Protein AF-A0A9E0YWP8-F1 (afdb_monomer)

Radius of gyration: 17.07 Å; Cα contacts (8 Å, |Δi|>4): 68; chains: 1; bounding box: 39×27×45 Å

Sequence (76 aa):
MKYNDTIRLIG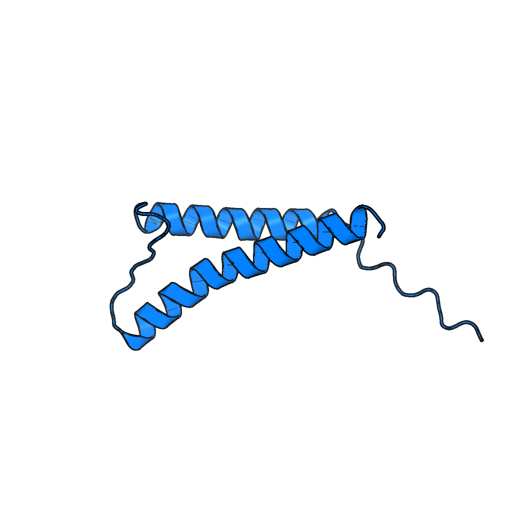IVCIIYGLQGIVFPLLKAIFSHEILFEFFHCSSWVALIIYLCFIVAGVCMILFTKPFSKRKKAQK

Mean predicted aligned error: 10.25 Å

Secondary structure (DSSP, 8-state):
--HHHHHHHHHHHHHHHHHHHHHHHHHHHHHHS-----BTTB-HHHHHHHHHHHHHHHHHHHHHSPPS--------

Foldseek 3Di:
DPPLVVLLVQLVVLQVVLVCLVVVLVVCCVPPVDNDSDDPPDDNVVSNVVSVVSNVVSVVSNVPRDDPPPPPPPDD

Structure (mmCIF, N/CA/C/O backbone):
data_AF-A0A9E0YWP8-F1
#
_entry.id   AF-A0A9E0YWP8-F1
#
loop_
_atom_site.group_PDB
_atom_site.id
_atom_site.type_symbol
_atom_site.label_atom_id
_atom_site.label_alt_id
_atom_site.label_comp_id
_atom_site.label_asym_id
_atom_site.label_entity_id
_atom_site.label_seq_id
_atom_site.pdbx_PDB_ins_code
_atom_site.Cartn_x
_atom_site.Cartn_y
_atom_site.Cartn_z
_atom_site.occupancy
_atom_site.B_iso_or_equiv
_atom_site.auth_seq_id
_atom_site.auth_comp_id
_atom_site.auth_asym_id
_atom_site.auth_atom_id
_atom_site.pdbx_PDB_model_num
ATOM 1 N N . MET A 1 1 ? -25.452 2.848 11.391 1.00 53.59 1 MET A N 1
ATOM 2 C CA . MET A 1 1 ? -24.112 2.252 11.610 1.00 53.59 1 MET A CA 1
ATOM 3 C C . MET A 1 1 ? -23.370 3.118 12.614 1.00 53.59 1 MET A C 1
ATOM 5 O O . MET A 1 1 ? -23.512 4.333 12.531 1.00 53.59 1 MET A O 1
ATOM 9 N N . LYS A 1 2 ? -22.662 2.546 13.599 1.00 71.38 2 LYS A N 1
ATOM 10 C CA . LYS A 1 2 ? -21.859 3.369 14.520 1.00 71.38 2 LYS A CA 1
ATOM 11 C C . LYS A 1 2 ? -20.692 3.963 13.732 1.00 71.38 2 LYS A C 1
ATOM 13 O O . LYS A 1 2 ? -20.090 3.259 12.934 1.00 71.38 2 LYS A O 1
ATOM 18 N N . TYR A 1 3 ? -20.355 5.224 13.984 1.00 70.75 3 TYR A N 1
ATOM 19 C CA . TYR A 1 3 ? -19.241 5.949 13.353 1.00 70.75 3 TYR A CA 1
ATOM 20 C C . TYR A 1 3 ? -17.934 5.127 13.282 1.00 70.75 3 TYR A C 1
ATOM 22 O O . TYR A 1 3 ? -17.254 5.112 12.260 1.00 70.75 3 TYR A O 1
ATOM 30 N N . ASN A 1 4 ? -17.650 4.334 14.324 1.00 76.19 4 ASN A N 1
ATOM 31 C CA . ASN A 1 4 ? -16.520 3.399 14.360 1.00 76.19 4 ASN A CA 1
ATOM 32 C C . ASN A 1 4 ? -16.570 2.284 13.304 1.00 76.19 4 ASN A C 1
ATOM 34 O O . ASN A 1 4 ? -15.520 1.890 12.805 1.00 76.19 4 ASN A O 1
ATOM 38 N N . ASP A 1 5 ? -17.751 1.750 12.986 1.00 78.88 5 ASP A N 1
ATOM 39 C CA . ASP A 1 5 ? -17.894 0.699 11.972 1.00 78.88 5 ASP A CA 1
ATOM 40 C C . ASP A 1 5 ? -17.631 1.269 10.573 1.00 78.88 5 ASP A C 1
ATOM 42 O O . ASP A 1 5 ? -16.986 0.616 9.756 1.00 78.88 5 ASP A O 1
ATOM 46 N N . THR A 1 6 ? -18.060 2.511 10.321 1.00 82.38 6 THR A N 1
ATOM 47 C CA . THR A 1 6 ? -17.829 3.212 9.051 1.00 82.38 6 THR A CA 1
ATOM 48 C C . THR A 1 6 ? -16.350 3.536 8.843 1.00 82.38 6 THR A C 1
ATOM 50 O O . THR A 1 6 ? -15.817 3.221 7.783 1.00 82.38 6 THR A O 1
ATOM 53 N N . ILE A 1 7 ? -15.655 4.092 9.847 1.00 81.94 7 ILE A N 1
ATOM 54 C CA . ILE A 1 7 ? -14.204 4.361 9.749 1.00 81.94 7 ILE A CA 1
ATOM 55 C C . ILE A 1 7 ? -13.440 3.068 9.486 1.00 81.94 7 ILE A C 1
ATOM 57 O O . ILE A 1 7 ? -12.516 3.036 8.676 1.00 81.94 7 ILE A O 1
ATOM 61 N N . ARG A 1 8 ? -13.842 1.979 10.142 1.00 81.12 8 ARG A N 1
ATOM 62 C CA . ARG A 1 8 ? -13.166 0.702 9.964 1.00 81.12 8 ARG A CA 1
ATOM 63 C C . ARG A 1 8 ? -13.416 0.103 8.583 1.00 81.12 8 ARG A C 1
ATOM 65 O O . ARG A 1 8 ? -12.484 -0.437 7.997 1.00 81.12 8 ARG A O 1
ATOM 72 N N . LEU A 1 9 ? -14.631 0.232 8.046 1.00 85.00 9 LEU A N 1
ATOM 73 C CA . LEU A 1 9 ? -14.935 -0.144 6.664 1.00 85.00 9 LEU A CA 1
ATOM 74 C C . LEU A 1 9 ? -14.070 0.656 5.679 1.00 85.00 9 LEU A C 1
ATOM 76 O O . LEU A 1 9 ? -13.461 0.063 4.795 1.00 85.00 9 LEU A O 1
ATOM 80 N N . ILE A 1 10 ? -13.956 1.973 5.874 1.00 87.00 10 ILE A N 1
ATOM 81 C CA . ILE A 1 10 ? -13.105 2.849 5.054 1.00 87.00 10 ILE A CA 1
ATOM 82 C C . ILE A 1 10 ? -11.638 2.408 5.135 1.00 87.00 10 ILE A C 1
ATOM 84 O O . ILE A 1 10 ? -10.991 2.266 4.102 1.00 87.00 10 ILE A O 1
ATOM 88 N N . GLY A 1 11 ? -11.130 2.106 6.333 1.00 85.56 11 GLY A N 1
ATOM 89 C CA . GLY A 1 11 ? -9.770 1.593 6.515 1.00 85.56 11 GLY A CA 1
ATOM 90 C C . GLY A 1 11 ? -9.526 0.279 5.767 1.00 85.56 11 GLY A C 1
ATOM 91 O O . GLY A 1 11 ? -8.506 0.137 5.097 1.00 85.56 11 GLY A O 1
ATOM 92 N N . ILE A 1 12 ? -10.484 -0.655 5.808 1.00 87.38 12 ILE A N 1
ATOM 93 C CA . ILE A 1 12 ? -10.410 -1.919 5.056 1.00 87.38 12 ILE A CA 1
ATOM 94 C C . ILE A 1 12 ? -10.380 -1.653 3.54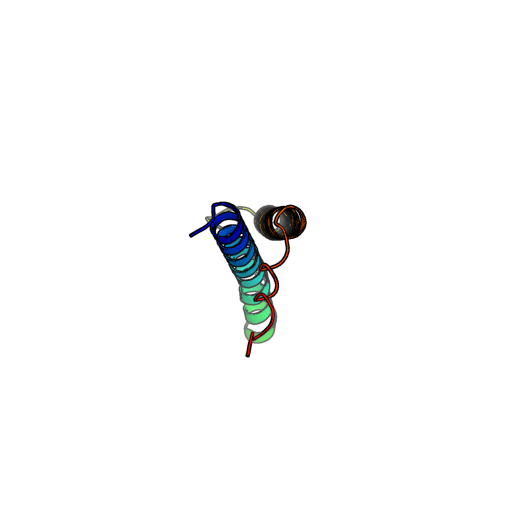6 1.00 87.38 12 ILE A C 1
ATOM 96 O O . ILE A 1 12 ? -9.540 -2.220 2.850 1.00 87.38 12 ILE A O 1
ATOM 100 N N . VAL A 1 13 ? -11.251 -0.776 3.039 1.00 89.25 13 VAL A N 1
ATOM 101 C CA . VAL A 1 13 ? -11.286 -0.415 1.612 1.00 89.25 13 VAL A CA 1
ATOM 102 C C . VAL A 1 13 ? -9.966 0.228 1.176 1.00 89.25 13 VAL A C 1
ATOM 104 O O . VAL A 1 13 ? -9.430 -0.156 0.139 1.00 89.25 13 VAL A O 1
ATOM 107 N N . CYS A 1 14 ? -9.388 1.124 1.985 1.00 86.06 14 CYS A N 1
ATOM 108 C CA . CYS A 1 14 ? -8.072 1.719 1.720 1.00 86.06 14 CYS A CA 1
ATOM 109 C C . CYS A 1 14 ? -6.962 0.665 1.621 1.00 86.06 14 CYS A C 1
ATOM 111 O O . CYS A 1 14 ? -6.135 0.737 0.713 1.00 86.06 14 CYS A O 1
ATOM 113 N N . ILE A 1 15 ? -6.953 -0.333 2.512 1.00 87.25 15 ILE A N 1
ATOM 114 C CA . ILE A 1 15 ? -5.969 -1.424 2.456 1.00 87.25 15 ILE A CA 1
ATOM 115 C C . ILE A 1 15 ? -6.150 -2.249 1.186 1.00 87.25 15 ILE A C 1
ATOM 117 O O . ILE A 1 15 ? -5.163 -2.515 0.510 1.00 87.25 15 ILE A O 1
ATOM 121 N N . ILE A 1 16 ? -7.383 -2.641 0.850 1.00 88.81 16 ILE A N 1
ATOM 122 C CA . ILE A 1 16 ? -7.668 -3.435 -0.356 1.00 88.81 16 ILE A CA 1
ATOM 123 C C . ILE A 1 16 ? -7.218 -2.677 -1.607 1.00 88.81 16 ILE A C 1
ATOM 125 O O . ILE A 1 16 ? -6.570 -3.261 -2.472 1.00 88.81 16 ILE A O 1
ATOM 129 N N . TYR A 1 17 ? -7.503 -1.377 -1.676 1.00 85.44 17 TYR A N 1
ATOM 130 C CA . TYR A 1 17 ? -7.105 -0.537 -2.801 1.00 85.44 17 TYR A CA 1
ATOM 131 C C . TYR A 1 17 ? -5.579 -0.401 -2.913 1.00 85.44 17 TYR A C 1
ATOM 133 O O . TYR A 1 17 ? -5.015 -0.552 -3.997 1.00 85.44 17 TYR A O 1
ATOM 141 N N . GLY A 1 18 ? -4.893 -0.192 -1.785 1.00 84.19 18 GLY A N 1
ATOM 142 C CA . GLY A 1 18 ? -3.431 -0.177 -1.735 1.00 84.19 18 GLY A CA 1
ATOM 143 C C . GLY A 1 18 ? -2.810 -1.515 -2.150 1.00 84.19 18 GLY A C 1
ATOM 144 O O . GLY A 1 18 ? -1.870 -1.540 -2.942 1.00 84.19 18 GLY A O 1
ATOM 145 N N . LEU A 1 19 ? -3.370 -2.634 -1.682 1.00 85.81 19 LEU A N 1
ATOM 146 C CA . LEU A 1 19 ? -2.925 -3.978 -2.058 1.00 85.81 19 LEU A CA 1
ATOM 147 C C . LEU A 1 19 ? -3.147 -4.257 -3.541 1.00 85.81 19 LEU A C 1
ATOM 149 O O . LEU A 1 19 ? -2.243 -4.768 -4.191 1.00 85.81 19 LEU A O 1
ATOM 153 N N . GLN A 1 20 ? -4.310 -3.901 -4.091 1.00 84.31 20 GLN A N 1
ATOM 154 C CA . GLN A 1 20 ? -4.586 -4.028 -5.522 1.00 84.31 20 GLN A CA 1
ATOM 155 C C . GLN A 1 20 ? -3.527 -3.286 -6.341 1.00 84.31 20 GLN A C 1
ATOM 157 O O . GLN A 1 20 ? -2.996 -3.839 -7.302 1.00 84.31 20 GLN A O 1
ATOM 162 N N . GLY A 1 21 ? -3.168 -2.077 -5.912 1.00 78.00 21 GLY A N 1
ATOM 163 C CA . GLY A 1 21 ? -2.128 -1.264 -6.529 1.00 78.00 21 GLY A CA 1
ATOM 164 C C . GLY A 1 21 ? -0.735 -1.884 -6.574 1.00 78.00 21 GLY A C 1
ATOM 165 O O . GLY A 1 21 ? 0.048 -1.538 -7.451 1.00 78.00 21 GLY A O 1
ATOM 166 N N . ILE A 1 22 ? -0.433 -2.811 -5.663 1.00 80.56 22 ILE A N 1
ATOM 167 C CA . ILE A 1 22 ? 0.846 -3.532 -5.609 1.00 80.56 22 ILE A CA 1
AT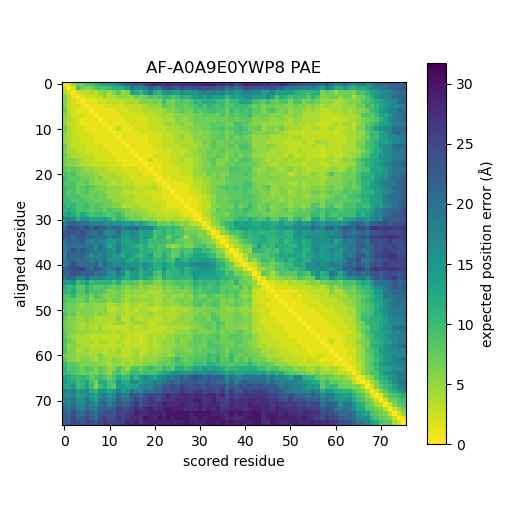OM 168 C C . ILE A 1 22 ? 0.740 -4.888 -6.310 1.00 80.56 22 ILE A C 1
ATOM 170 O O . ILE A 1 22 ? 1.622 -5.262 -7.078 1.00 80.56 22 ILE A O 1
ATOM 174 N N . VAL A 1 23 ? -0.344 -5.626 -6.072 1.00 83.00 23 VAL A N 1
ATOM 175 C CA . VAL A 1 23 ? -0.559 -6.975 -6.609 1.00 83.00 23 VAL A CA 1
ATOM 176 C C . VAL A 1 23 ? -0.695 -6.945 -8.129 1.00 83.00 23 VAL A C 1
ATOM 178 O O . VAL A 1 23 ? -0.125 -7.797 -8.801 1.00 83.00 23 VAL A O 1
ATOM 181 N N . PHE A 1 24 ? -1.400 -5.963 -8.693 1.00 79.75 24 PHE A N 1
ATOM 182 C CA . PHE A 1 24 ? -1.614 -5.865 -10.140 1.00 79.75 24 PHE A CA 1
ATOM 183 C C . PHE A 1 24 ? -0.310 -5.682 -10.945 1.00 79.75 24 PHE A C 1
ATOM 185 O O . PHE A 1 24 ? -0.081 -6.457 -11.876 1.00 79.75 24 PHE A O 1
ATOM 192 N N . PRO A 1 25 ? 0.584 -4.733 -10.597 1.00 74.12 25 PRO A N 1
ATOM 193 C CA . PRO A 1 25 ? 1.891 -4.624 -11.243 1.00 74.12 25 PRO A CA 1
ATOM 194 C C . PRO A 1 25 ? 2.810 -5.811 -10.932 1.00 74.12 25 PRO A C 1
ATOM 196 O O . PRO A 1 25 ? 3.569 -6.203 -11.812 1.00 74.12 25 PRO A O 1
ATOM 199 N N . LEU A 1 26 ? 2.713 -6.445 -9.753 1.00 77.12 26 LEU A N 1
ATOM 200 C CA . LEU A 1 26 ? 3.441 -7.695 -9.470 1.00 77.12 26 LEU A CA 1
ATOM 201 C C . LEU A 1 26 ? 3.009 -8.834 -10.402 1.00 77.12 26 LEU A C 1
ATOM 203 O O . LEU A 1 26 ? 3.850 -9.536 -10.958 1.00 77.12 26 LEU A O 1
ATOM 207 N N . LEU A 1 27 ? 1.701 -9.010 -10.597 1.00 79.62 27 LEU A N 1
ATOM 208 C CA . LEU A 1 27 ? 1.161 -10.009 -11.517 1.00 79.62 27 LEU A CA 1
ATOM 209 C C . LEU A 1 27 ? 1.579 -9.698 -12.958 1.00 79.62 27 LEU A C 1
ATOM 211 O O . LEU A 1 27 ? 2.041 -10.595 -13.659 1.00 79.62 27 LEU A O 1
ATOM 215 N N . LYS A 1 28 ? 1.503 -8.432 -13.386 1.00 74.75 28 LYS A N 1
ATOM 216 C CA . LYS A 1 28 ? 2.014 -8.007 -14.700 1.00 74.75 28 LYS A CA 1
ATOM 217 C C . LYS A 1 28 ? 3.511 -8.279 -14.865 1.00 74.75 28 LYS A C 1
ATOM 219 O O . LYS A 1 28 ? 3.909 -8.756 -15.923 1.00 74.75 28 LYS A O 1
ATOM 224 N N . ALA A 1 29 ? 4.319 -8.049 -13.834 1.00 75.19 29 ALA A N 1
ATOM 225 C CA . ALA A 1 29 ? 5.751 -8.330 -13.862 1.00 75.19 29 ALA A CA 1
ATOM 226 C C . ALA A 1 29 ? 6.049 -9.826 -14.058 1.00 75.19 29 ALA A C 1
ATOM 228 O O . ALA A 1 29 ? 6.929 -10.188 -14.839 1.00 75.19 29 ALA A O 1
ATOM 229 N N . ILE A 1 30 ? 5.288 -10.694 -13.383 1.00 78.31 30 ILE A N 1
ATOM 230 C CA . ILE A 1 30 ? 5.437 -12.153 -13.488 1.00 78.31 30 ILE A CA 1
ATOM 231 C C . ILE A 1 30 ? 4.994 -12.654 -14.871 1.00 78.31 30 ILE A C 1
ATOM 233 O O . ILE A 1 30 ? 5.663 -13.509 -15.444 1.00 78.31 30 ILE A O 1
ATOM 237 N N . PHE A 1 31 ? 3.895 -12.124 -15.418 1.00 79.88 31 PHE A N 1
ATOM 238 C CA . PHE A 1 31 ? 3.313 -12.611 -16.676 1.00 79.88 31 PHE A CA 1
ATOM 239 C C . PHE A 1 31 ? 3.891 -11.975 -17.945 1.00 79.88 31 PHE A C 1
ATOM 241 O O . PHE A 1 31 ? 3.911 -12.627 -18.983 1.00 79.88 31 PHE A O 1
ATOM 248 N N . SER A 1 32 ? 4.326 -10.716 -17.887 1.00 68.19 32 SER A N 1
ATOM 249 C CA . SER A 1 32 ? 4.682 -9.925 -19.074 1.00 68.19 32 SER A CA 1
ATOM 250 C C . SER A 1 32 ? 6.110 -9.370 -19.036 1.00 68.19 32 SER A C 1
ATOM 252 O O . SER A 1 32 ? 6.484 -8.644 -19.947 1.00 68.19 32 SER A O 1
ATOM 254 N N . HIS A 1 33 ? 6.896 -9.677 -17.992 1.00 64.44 33 HIS A N 1
ATOM 255 C CA . HIS A 1 33 ? 8.277 -9.203 -17.768 1.00 64.44 33 HIS A CA 1
ATOM 256 C C . HIS A 1 33 ? 8.484 -7.676 -17.735 1.00 64.44 33 HIS A C 1
ATOM 258 O O . HIS A 1 33 ? 9.612 -7.210 -17.594 1.00 64.44 33 HIS A O 1
ATOM 264 N N . GLU A 1 34 ? 7.410 -6.889 -17.756 1.00 61.62 34 GLU A N 1
ATOM 265 C CA . GLU A 1 34 ? 7.455 -5.436 -17.633 1.00 61.62 34 GLU A CA 1
ATOM 266 C C . GLU A 1 34 ? 6.874 -5.007 -16.282 1.00 61.62 34 GLU A C 1
ATOM 268 O O . GLU A 1 34 ? 5.685 -5.176 -15.994 1.00 61.62 34 GLU A O 1
ATOM 273 N N . ILE A 1 35 ? 7.732 -4.450 -15.425 1.00 58.78 35 ILE A N 1
ATOM 274 C CA . ILE A 1 35 ? 7.343 -3.901 -14.122 1.00 58.78 35 ILE A CA 1
ATOM 275 C C . ILE A 1 35 ? 6.889 -2.452 -14.334 1.00 58.78 35 ILE A C 1
ATOM 277 O O . ILE A 1 35 ? 7.626 -1.499 -14.078 1.00 58.78 35 ILE A O 1
ATOM 281 N N . LEU A 1 36 ? 5.665 -2.277 -14.826 1.00 58.66 36 LEU A N 1
ATOM 282 C CA . LEU A 1 36 ? 5.042 -0.960 -14.949 1.00 58.66 36 LEU A CA 1
ATOM 283 C C . LEU A 1 36 ? 4.132 -0.704 -13.744 1.00 58.66 36 LEU A C 1
ATOM 285 O O . LEU A 1 36 ? 2.958 -1.074 -13.725 1.00 58.66 36 LEU A O 1
ATOM 289 N N . PHE A 1 37 ? 4.692 -0.061 -12.716 1.00 59.19 37 PHE A N 1
ATOM 290 C CA . PHE A 1 37 ? 3.909 0.592 -11.666 1.00 59.19 37 PHE A CA 1
ATOM 291 C C . PHE A 1 37 ? 3.380 1.920 -12.209 1.00 59.19 37 PHE A C 1
ATOM 293 O O . PHE A 1 37 ? 3.967 2.973 -11.984 1.00 59.19 37 PHE A O 1
ATOM 300 N N . GLU A 1 38 ? 2.284 1.881 -12.95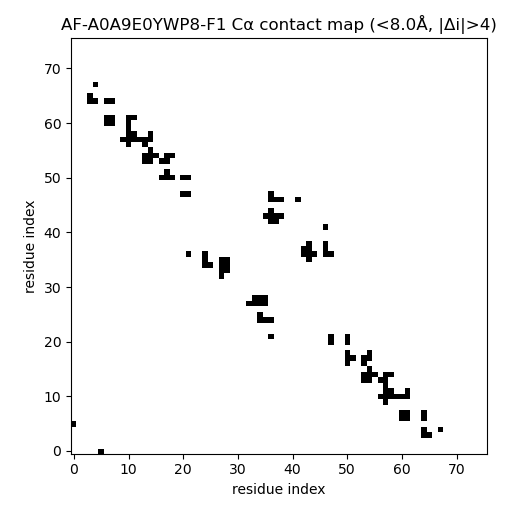6 1.00 56.97 38 GLU A N 1
ATOM 301 C CA . GLU A 1 38 ? 1.633 3.098 -13.434 1.00 56.97 38 GLU A CA 1
ATOM 302 C C . GLU A 1 38 ? 0.496 3.485 -12.493 1.00 56.97 38 GLU A C 1
ATOM 304 O O . GLU A 1 38 ? -0.503 2.778 -12.353 1.00 56.97 38 GLU A O 1
ATOM 309 N N . PHE A 1 39 ? 0.642 4.640 -11.848 1.00 54.03 39 PHE A N 1
ATOM 310 C CA . PHE A 1 39 ? -0.466 5.320 -11.194 1.00 54.03 39 PHE A CA 1
ATOM 311 C C . PHE A 1 39 ? -0.618 6.688 -11.840 1.00 54.03 39 PHE A C 1
ATOM 313 O O . PHE A 1 39 ? 0.203 7.569 -11.604 1.00 54.03 39 PHE A O 1
ATOM 320 N N . PHE A 1 40 ? -1.636 6.852 -12.690 1.00 55.66 40 PHE A N 1
ATOM 321 C CA . PHE A 1 40 ? -2.028 8.157 -13.239 1.00 55.66 40 PHE A CA 1
ATOM 322 C C . PHE A 1 40 ? -0.844 8.977 -13.819 1.00 55.66 40 PHE A C 1
ATOM 324 O O . PHE A 1 40 ? -0.674 10.146 -13.487 1.00 55.66 40 PHE A O 1
ATOM 331 N N . HIS A 1 41 ? 0.005 8.366 -14.661 1.00 55.25 41 HIS A N 1
ATOM 332 C CA . HIS A 1 41 ? 1.210 8.983 -15.262 1.00 55.25 41 HIS A CA 1
ATOM 333 C C . HIS A 1 41 ? 2.343 9.401 -14.296 1.00 55.25 41 HIS A C 1
ATOM 335 O O . HIS A 1 41 ? 3.310 10.029 -14.726 1.00 55.25 41 HIS A O 1
ATOM 341 N N . CYS A 1 42 ? 2.284 9.059 -13.007 1.00 55.94 42 CYS A N 1
ATOM 342 C CA . CYS A 1 42 ? 3.404 9.290 -12.092 1.00 55.94 42 CYS A CA 1
ATOM 343 C C . CYS A 1 42 ? 4.489 8.214 -12.222 1.00 55.94 42 CYS A C 1
ATOM 345 O O . CYS A 1 42 ? 4.199 7.042 -12.458 1.00 55.94 42 CYS A O 1
ATOM 347 N N . SER A 1 43 ? 5.742 8.630 -12.006 1.00 66.12 43 SER A N 1
ATOM 348 C CA . SER A 1 43 ? 6.919 7.754 -11.969 1.00 66.12 43 SER A CA 1
ATOM 349 C C . SER A 1 43 ? 6.698 6.553 -11.041 1.00 66.12 43 SER A C 1
ATOM 351 O O . SER A 1 43 ? 6.143 6.695 -9.947 1.00 66.12 43 SER A O 1
ATOM 353 N N . SER A 1 44 ? 7.16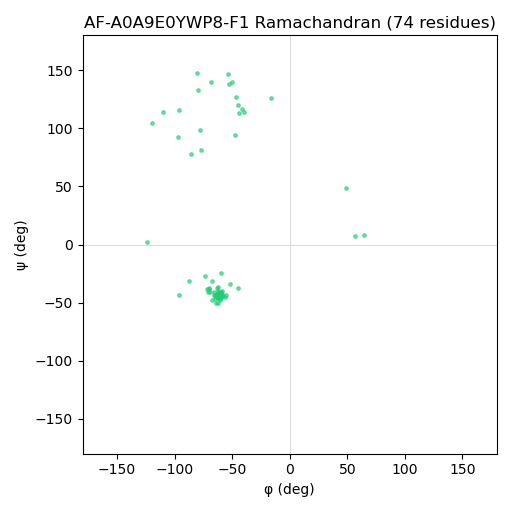5 5.379 -11.469 1.00 67.44 44 SER A N 1
ATOM 354 C CA . SER A 1 44 ? 6.926 4.069 -10.844 1.00 67.44 44 SER A CA 1
ATOM 355 C C . SER A 1 44 ? 7.241 4.013 -9.348 1.00 67.44 44 SER A C 1
ATOM 357 O O . SER A 1 44 ? 6.531 3.372 -8.573 1.00 67.44 44 SER A O 1
ATOM 359 N N . TRP A 1 45 ? 8.258 4.753 -8.914 1.00 72.00 45 TRP A N 1
ATOM 360 C CA . TRP A 1 45 ? 8.653 4.858 -7.510 1.00 72.00 45 TRP A CA 1
ATOM 361 C C . TRP A 1 45 ? 7.666 5.673 -6.671 1.00 72.00 45 TRP A C 1
ATOM 363 O O . TRP A 1 45 ? 7.372 5.319 -5.531 1.00 72.00 45 TRP A O 1
ATOM 373 N N . VAL A 1 46 ? 7.113 6.743 -7.243 1.00 76.25 46 VAL A N 1
ATOM 374 C CA . VAL A 1 46 ? 6.137 7.611 -6.570 1.00 76.25 46 VAL A CA 1
ATOM 375 C C . VAL A 1 46 ? 4.808 6.878 -6.407 1.00 76.25 46 VAL A C 1
ATOM 377 O O . VAL A 1 46 ? 4.210 6.928 -5.333 1.00 76.25 46 VAL A O 1
ATOM 380 N N . ALA A 1 47 ? 4.383 6.132 -7.431 1.00 74.62 47 ALA A N 1
ATOM 381 C CA . ALA A 1 47 ? 3.199 5.278 -7.368 1.00 74.62 47 ALA A CA 1
ATOM 382 C C . ALA A 1 47 ? 3.287 4.265 -6.214 1.00 74.62 47 ALA A C 1
ATOM 384 O O . ALA A 1 47 ? 2.343 4.124 -5.434 1.00 74.62 47 ALA A O 1
ATOM 385 N N . LEU A 1 48 ? 4.442 3.611 -6.056 1.00 76.75 48 LEU A N 1
ATOM 386 C CA . LEU A 1 48 ? 4.673 2.644 -4.982 1.00 76.75 48 LEU A CA 1
ATOM 387 C C . LEU A 1 48 ? 4.572 3.301 -3.598 1.00 76.75 48 LEU A C 1
ATOM 389 O O . LEU A 1 48 ? 3.889 2.770 -2.723 1.00 76.75 48 LEU A O 1
ATOM 393 N N . ILE A 1 49 ? 5.178 4.479 -3.417 1.00 83.75 49 ILE A N 1
ATOM 394 C CA . ILE A 1 49 ? 5.100 5.242 -2.160 1.00 83.75 49 ILE A CA 1
ATOM 395 C C . ILE A 1 49 ? 3.647 5.599 -1.828 1.00 83.75 49 ILE A C 1
ATOM 397 O O . ILE A 1 49 ? 3.220 5.406 -0.690 1.00 83.75 49 ILE A O 1
ATOM 401 N N . ILE A 1 50 ? 2.866 6.059 -2.810 1.00 83.88 50 ILE A N 1
ATOM 402 C CA . ILE A 1 50 ? 1.452 6.411 -2.614 1.00 83.88 50 ILE A CA 1
ATOM 403 C C . ILE A 1 50 ? 0.650 5.190 -2.153 1.00 83.88 50 ILE A C 1
ATOM 405 O O . ILE A 1 50 ? -0.078 5.273 -1.161 1.00 83.88 50 ILE A O 1
ATOM 409 N N . TYR A 1 51 ? 0.803 4.043 -2.819 1.00 83.31 51 TYR A N 1
ATOM 410 C CA . TYR A 1 51 ? 0.114 2.819 -2.411 1.00 83.31 51 TYR A CA 1
ATOM 411 C C . TYR A 1 51 ? 0.524 2.354 -1.014 1.00 83.31 51 TYR A C 1
ATOM 413 O O . TYR A 1 51 ? -0.335 1.965 -0.219 1.00 83.31 51 TYR A O 1
ATOM 421 N N . LEU A 1 52 ? 1.811 2.459 -0.677 1.00 85.25 52 LEU A N 1
ATOM 422 C CA . LEU A 1 52 ? 2.305 2.152 0.661 1.00 85.25 52 LEU A CA 1
ATOM 423 C C . LEU A 1 52 ? 1.662 3.072 1.711 1.00 85.25 52 LEU A C 1
ATOM 425 O O . LEU A 1 52 ? 1.199 2.595 2.747 1.00 85.25 52 LEU A O 1
ATOM 429 N N . CYS A 1 53 ? 1.551 4.373 1.422 1.00 87.12 53 CYS A N 1
ATOM 430 C CA . CYS A 1 53 ? 0.863 5.334 2.282 1.00 87.12 53 CYS A CA 1
ATOM 431 C C . CYS A 1 53 ? -0.619 4.985 2.474 1.00 87.12 53 CYS A C 1
ATOM 433 O O . CYS A 1 53 ? -1.108 5.070 3.600 1.00 87.12 53 CYS A O 1
ATOM 435 N N . PHE A 1 54 ? -1.326 4.543 1.428 1.00 85.94 54 PHE A N 1
ATOM 436 C CA . PHE A 1 54 ? -2.718 4.089 1.545 1.00 85.94 54 PHE A CA 1
ATOM 437 C C . PHE A 1 54 ? -2.862 2.868 2.459 1.00 85.94 54 PHE A C 1
ATOM 439 O O . PHE A 1 54 ? -3.774 2.830 3.289 1.00 85.94 54 PHE A O 1
ATOM 4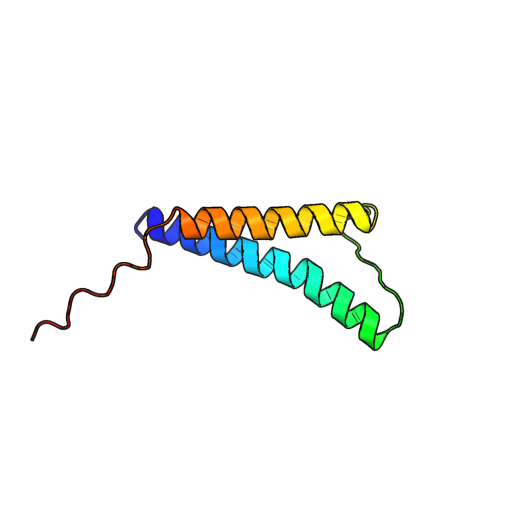46 N N . ILE A 1 55 ? -1.946 1.899 2.356 1.00 85.88 55 ILE A N 1
ATOM 447 C CA . ILE A 1 55 ? -1.935 0.721 3.233 1.00 85.88 55 ILE A CA 1
ATOM 448 C C . ILE A 1 55 ? -1.683 1.145 4.679 1.00 85.88 55 ILE A C 1
ATOM 450 O O . ILE A 1 55 ? -2.452 0.775 5.564 1.00 85.88 55 ILE A O 1
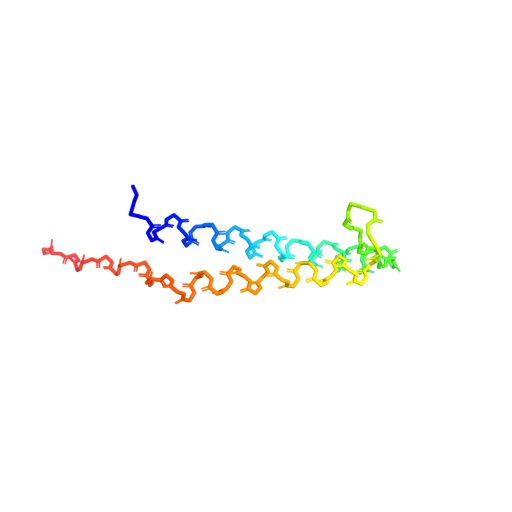ATOM 454 N N . VAL A 1 56 ? -0.649 1.955 4.925 1.00 88.75 56 VAL A N 1
ATOM 455 C CA . VAL A 1 56 ? -0.309 2.430 6.274 1.00 88.75 56 VAL A CA 1
ATOM 456 C C . VAL A 1 56 ? -1.464 3.232 6.876 1.00 88.75 56 VAL A C 1
ATOM 458 O O . VAL A 1 56 ? -1.857 2.976 8.012 1.00 88.75 56 VAL A O 1
ATOM 461 N N . ALA A 1 57 ? -2.064 4.149 6.114 1.00 87.00 57 ALA A N 1
ATOM 462 C CA . ALA A 1 57 ? -3.216 4.928 6.561 1.00 87.00 57 ALA A CA 1
ATOM 463 C C . ALA A 1 57 ? -4.417 4.029 6.896 1.00 87.00 57 ALA A C 1
ATOM 465 O O . ALA A 1 57 ? -5.039 4.198 7.947 1.00 87.00 57 ALA A O 1
ATOM 466 N N . GLY A 1 58 ? -4.712 3.038 6.050 1.00 84.69 58 GLY A N 1
ATOM 467 C CA . GLY A 1 58 ? -5.785 2.077 6.292 1.00 84.69 58 GLY A CA 1
ATOM 468 C C . GLY A 1 58 ? -5.544 1.220 7.539 1.00 84.69 58 GLY A C 1
ATOM 469 O O . GLY A 1 58 ? -6.450 1.061 8.359 1.00 84.69 58 GLY A O 1
ATOM 470 N N . VAL A 1 59 ? -4.313 0.740 7.749 1.00 85.38 59 VAL A N 1
ATOM 471 C CA . VAL A 1 59 ? -3.923 -0.007 8.958 1.00 85.38 59 VAL A CA 1
ATOM 472 C C . VAL A 1 59 ? -4.048 0.869 10.205 1.00 85.38 59 VAL A C 1
ATOM 474 O O . VAL A 1 59 ? -4.646 0.435 11.189 1.00 85.38 59 VAL A O 1
ATOM 477 N N . CYS A 1 60 ? -3.566 2.114 10.159 1.00 85.31 60 CYS A N 1
ATOM 478 C CA . CYS A 1 60 ? -3.710 3.076 11.253 1.00 85.31 60 CYS A CA 1
ATOM 479 C C . CYS A 1 60 ? -5.183 3.326 11.601 1.00 85.31 60 CYS A C 1
ATOM 481 O O . CYS A 1 60 ? -5.544 3.294 12.778 1.00 85.31 60 CYS A O 1
ATOM 483 N N . MET A 1 61 ? -6.053 3.507 10.602 1.00 81.81 61 MET A N 1
ATOM 484 C CA . MET A 1 61 ? -7.494 3.660 10.830 1.00 81.81 61 MET A CA 1
ATOM 485 C C . MET A 1 61 ? -8.096 2.427 11.511 1.00 81.81 61 MET A C 1
ATOM 487 O O . MET A 1 61 ? -8.862 2.571 12.464 1.00 81.81 61 MET A O 1
ATOM 491 N N . ILE A 1 62 ? -7.722 1.219 11.081 1.00 80.31 62 ILE A N 1
ATOM 492 C CA . ILE A 1 62 ? -8.214 -0.019 11.698 1.00 80.31 62 ILE A CA 1
ATOM 493 C C . ILE A 1 62 ? -7.718 -0.156 13.141 1.00 80.31 62 ILE A C 1
ATOM 495 O O . ILE A 1 62 ? -8.522 -0.493 14.008 1.00 80.31 62 ILE A O 1
ATOM 499 N N . LEU A 1 63 ? -6.441 0.134 13.411 1.00 78.31 63 LEU A N 1
ATOM 500 C CA . LEU A 1 63 ? -5.850 0.068 14.754 1.00 78.31 63 LEU A CA 1
ATOM 501 C C . LEU A 1 63 ? -6.493 1.064 15.727 1.00 78.31 63 LEU A C 1
ATOM 503 O O . LEU A 1 63 ? -6.701 0.733 16.893 1.00 78.31 63 LEU A O 1
ATOM 507 N N . PHE A 1 64 ? -6.843 2.263 15.254 1.00 76.62 64 PHE A N 1
ATOM 508 C CA . PHE A 1 64 ? -7.545 3.259 16.068 1.00 76.62 64 PHE A CA 1
ATOM 509 C C . PHE A 1 64 ? -9.019 2.910 16.304 1.00 76.62 64 PHE A C 1
ATOM 511 O O . PHE A 1 64 ? -9.606 3.300 17.319 1.00 76.62 64 PHE A O 1
ATOM 518 N N . THR A 1 65 ? -9.649 2.164 15.397 1.00 73.19 65 THR A N 1
ATOM 519 C CA . THR A 1 65 ? -11.026 1.710 15.601 1.00 73.19 65 THR A CA 1
ATOM 520 C C . THR A 1 65 ? -11.085 0.500 16.529 1.00 73.19 65 THR A C 1
ATOM 522 O O . THR A 1 65 ? -10.384 -0.490 16.350 1.00 73.19 65 THR A O 1
ATOM 525 N N . LYS A 1 66 ? -11.988 0.538 17.520 1.00 62.69 66 LYS A N 1
ATOM 526 C CA . LYS A 1 66 ? -12.268 -0.637 18.362 1.00 62.69 66 LYS A CA 1
ATOM 527 C C . LYS A 1 66 ? -12.591 -1.851 17.467 1.00 62.69 66 LYS A C 1
ATOM 529 O O . LYS A 1 66 ? -13.348 -1.683 16.503 1.00 62.69 66 LYS A O 1
ATOM 534 N N . PRO A 1 67 ? -12.079 -3.059 17.788 1.00 61.97 67 PRO A N 1
ATOM 535 C CA . PRO A 1 67 ? -12.431 -4.277 17.057 1.00 61.97 67 PRO A CA 1
ATOM 536 C C . PRO A 1 67 ? -13.955 -4.412 17.024 1.00 61.97 67 PRO A C 1
ATOM 538 O O . PRO A 1 67 ? -14.592 -3.978 17.992 1.00 61.97 67 PRO A O 1
ATOM 541 N N . PHE A 1 68 ? -14.527 -4.972 15.935 1.00 57.75 68 PHE A N 1
ATOM 542 C CA . PHE A 1 68 ? -15.984 -5.184 15.797 1.00 57.75 68 PHE A CA 1
ATOM 543 C C . PHE A 1 68 ? -16.472 -5.644 17.150 1.00 57.75 68 PHE A C 1
ATOM 545 O O . PHE A 1 68 ? -16.001 -6.677 17.632 1.00 57.75 68 PHE A O 1
ATOM 552 N N . SER A 1 69 ? -17.300 -4.810 17.788 1.00 50.62 69 SER A N 1
ATOM 553 C CA . SER A 1 69 ? -17.804 -5.072 19.125 1.00 50.62 69 SER A CA 1
ATOM 554 C C . SER A 1 69 ? -18.214 -6.533 19.137 1.00 50.62 69 SER A C 1
ATOM 556 O O . SER A 1 69 ? -19.081 -6.9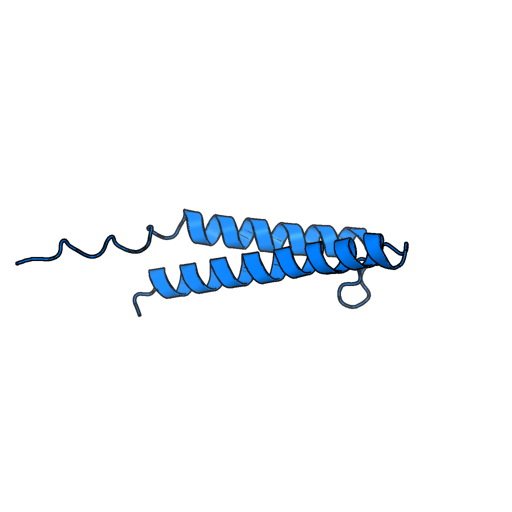17 18.346 1.00 50.62 69 SER A O 1
ATOM 558 N N . LYS A 1 70 ? -17.490 -7.358 19.919 1.00 51.19 70 LYS A N 1
ATOM 559 C CA . LYS A 1 70 ? -17.797 -8.782 20.062 1.00 51.19 70 LYS A CA 1
ATOM 560 C C . LYS A 1 70 ? -19.297 -8.822 20.252 1.00 51.19 70 LYS A C 1
ATOM 562 O O . LYS A 1 70 ? -19.774 -8.158 21.179 1.00 51.19 70 LYS A O 1
ATOM 567 N N . ARG A 1 71 ? -20.024 -9.500 19.349 1.00 46.12 71 ARG A N 1
ATOM 568 C CA . ARG A 1 71 ? -21.458 -9.730 19.533 1.00 46.12 71 ARG A CA 1
ATOM 569 C C . ARG A 1 71 ? -21.613 -10.085 21.001 1.00 46.12 71 ARG A C 1
ATOM 571 O O . ARG A 1 71 ? -20.971 -11.030 21.469 1.00 46.12 71 ARG A O 1
ATOM 578 N N . LYS A 1 72 ? -22.346 -9.245 21.742 1.00 44.53 72 LYS A N 1
ATOM 579 C CA . LYS A 1 72 ? -22.741 -9.577 23.105 1.00 44.53 72 LYS A CA 1
ATOM 580 C C . LYS A 1 72 ? -23.265 -11.000 23.016 1.00 44.53 72 LYS A C 1
ATOM 582 O O . LYS A 1 72 ? -24.048 -11.294 22.114 1.00 44.53 72 LYS A O 1
ATOM 587 N N . LYS A 1 73 ? -22.696 -11.841 23.884 1.00 48.34 73 LYS A N 1
ATOM 588 C CA . LYS A 1 73 ? -23.083 -13.215 24.184 1.00 48.34 73 LYS A CA 1
ATOM 589 C C . LYS A 1 73 ? -24.489 -13.488 23.671 1.00 48.34 73 LYS A C 1
ATOM 591 O O . LYS A 1 73 ? -25.397 -12.741 24.033 1.00 48.34 73 LYS A O 1
ATOM 596 N N . ALA A 1 74 ? -24.637 -14.537 22.866 1.00 48.09 74 ALA A N 1
ATOM 597 C CA . ALA A 1 74 ? -25.913 -15.208 22.708 1.00 48.09 74 ALA A CA 1
ATOM 598 C C . ALA A 1 74 ? -26.472 -15.447 24.122 1.00 48.09 74 ALA A C 1
ATOM 600 O O . ALA A 1 74 ? -26.046 -16.349 24.834 1.00 48.09 74 ALA A O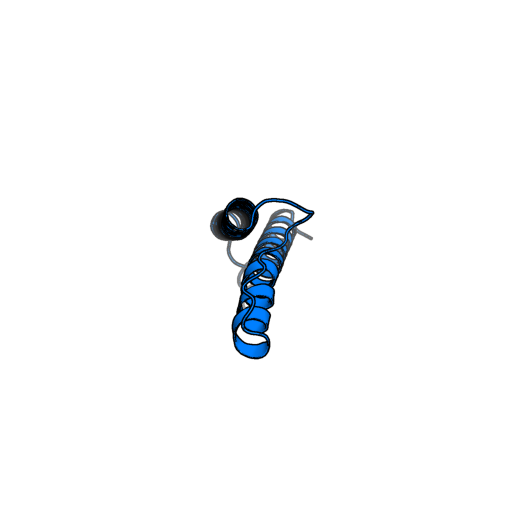 1
ATOM 601 N N . GLN A 1 75 ? -27.311 -14.518 24.575 1.00 47.81 75 GLN A N 1
ATOM 602 C CA . GLN A 1 75 ? -28.251 -14.711 25.654 1.00 47.81 75 GLN A CA 1
ATOM 603 C C . GLN A 1 75 ? -29.380 -15.495 25.008 1.00 47.81 75 GLN A C 1
ATOM 605 O O . GLN A 1 75 ? -30.198 -14.902 24.306 1.00 47.81 75 GLN A O 1
ATOM 610 N N . LYS A 1 76 ? -29.382 -16.808 25.185 1.00 37.97 76 LYS A N 1
ATOM 611 C CA . LYS A 1 76 ? -30.354 -17.471 26.052 1.00 37.97 76 LYS A CA 1
ATOM 612 C C . LYS A 1 76 ? -29.981 -18.937 26.187 1.00 37.97 76 LYS A C 1
ATOM 614 O O . LYS A 1 76 ? -29.671 -19.543 25.142 1.00 37.97 76 LYS A O 1
#

pLDDT: mean 73.0, std 13.47, range [37.97, 89.25]

Solvent-accessible surface area (backbone atoms only — not comparable to full-atom values): 4236 Å² total; per-residue (Å²): 131,58,71,57,58,54,48,31,50,51,12,50,52,34,29,53,53,18,47,49,65,51,49,52,29,51,51,38,28,75,76,66,74,49,75,61,44,74,42,95,89,39,58,47,68,58,32,51,52,52,30,50,49,34,30,52,52,10,49,50,39,38,72,73,27,75,69,79,73,71,74,73,70,88,84,126